Protein AF-A0A2U1KHR1-F1 (afdb_monomer_lite)

pLDDT: mean 80.48, std 13.9, range [42.19, 97.5]

Radius of gyration: 18.83 Å; chains: 1; bounding box: 41×24×47 Å

InterPro domains:
  IPR042099 ANL, N-terminal domain [G3DSA:3.40.50.12780] (56-114)
  IPR060614 Probable acyl-activating enzyme 17/18-like [PTHR44378] (57-114)

Structure (mmCIF, N/CA/C/O backbone):
data_AF-A0A2U1KHR1-F1
#
_entry.id   AF-A0A2U1KHR1-F1
#
loop_
_atom_site.group_PDB
_atom_site.id
_atom_site.type_symbol
_atom_site.label_atom_id
_atom_site.label_alt_id
_atom_site.label_comp_id
_atom_site.label_asym_id
_atom_site.label_entity_id
_atom_site.label_seq_id
_atom_site.pdbx_PDB_ins_code
_atom_site.Cartn_x
_atom_site.Cartn_y
_atom_site.Cartn_z
_atom_site.occupancy
_atom_site.B_iso_or_equiv
_atom_site.auth_seq_id
_atom_site.auth_comp_id
_atom_site.auth_asym_id
_atom_site.auth_atom_id
_atom_site.pdbx_PDB_model_num
ATOM 1 N N . MET A 1 1 ? 28.208 7.051 4.917 1.00 50.72 1 MET A N 1
ATOM 2 C CA . MET A 1 1 ? 28.290 6.332 3.618 1.00 50.72 1 MET A CA 1
ATOM 3 C C . MET A 1 1 ? 26.946 5.795 3.082 1.00 50.72 1 MET A C 1
ATOM 5 O O . MET A 1 1 ? 26.811 5.712 1.869 1.00 50.72 1 MET A O 1
ATOM 9 N N . LYS A 1 2 ? 25.935 5.460 3.913 1.00 52.00 2 LYS A N 1
ATOM 10 C CA . LYS A 1 2 ? 24.593 5.031 3.432 1.00 52.00 2 LYS A CA 1
ATOM 11 C C . LYS A 1 2 ? 23.793 6.146 2.730 1.00 52.00 2 LYS A C 1
ATOM 13 O O . LYS A 1 2 ? 23.246 5.912 1.660 1.00 52.00 2 LYS A O 1
ATOM 18 N N . TRP A 1 3 ? 23.826 7.365 3.269 1.00 42.19 3 TRP A N 1
ATOM 19 C CA . TRP A 1 3 ? 23.074 8.521 2.758 1.00 42.19 3 TRP A CA 1
ATOM 20 C C . TRP A 1 3 ? 23.387 8.906 1.304 1.00 42.19 3 TRP A C 1
ATOM 22 O O . TRP A 1 3 ? 22.475 9.175 0.530 1.00 42.19 3 TRP A O 1
ATOM 32 N N . ALA A 1 4 ? 24.658 8.850 0.898 1.00 58.38 4 ALA A N 1
ATOM 33 C CA . ALA A 1 4 ? 25.062 9.166 -0.474 1.00 58.38 4 ALA A CA 1
ATOM 34 C C . ALA A 1 4 ? 24.523 8.151 -1.501 1.00 58.38 4 ALA A C 1
ATOM 36 O O . ALA A 1 4 ? 24.141 8.525 -2.606 1.00 58.38 4 ALA A O 1
ATOM 37 N N . LYS A 1 5 ? 24.438 6.866 -1.126 1.00 57.34 5 LYS A N 1
ATOM 38 C CA . LYS A 1 5 ? 23.880 5.815 -1.993 1.00 57.34 5 LYS A CA 1
ATOM 39 C C . LYS A 1 5 ? 22.368 5.960 -2.167 1.00 57.34 5 LYS A C 1
ATOM 41 O O . LYS A 1 5 ? 21.852 5.685 -3.245 1.00 57.34 5 LYS A O 1
ATOM 46 N N . GLU A 1 6 ? 21.670 6.383 -1.118 1.00 59.62 6 GLU A N 1
ATOM 47 C CA . GLU A 1 6 ? 20.222 6.606 -1.144 1.00 59.62 6 GLU A CA 1
ATOM 48 C C . GLU A 1 6 ? 19.855 7.821 -2.006 1.00 59.62 6 GLU A C 1
ATOM 50 O O . GLU A 1 6 ? 18.976 7.728 -2.863 1.00 59.62 6 GLU A O 1
ATOM 55 N N . GLN A 1 7 ? 20.603 8.919 -1.857 1.00 59.56 7 GLN A N 1
ATOM 56 C CA . GLN A 1 7 ? 20.471 10.111 -2.698 1.00 59.56 7 GLN A CA 1
ATOM 57 C C . GLN A 1 7 ? 20.764 9.802 -4.168 1.00 59.56 7 GLN A C 1
ATOM 59 O O . GLN A 1 7 ? 19.952 10.124 -5.029 1.00 59.56 7 GLN A O 1
ATOM 64 N N . ALA A 1 8 ? 21.842 9.064 -4.451 1.00 62.22 8 ALA A N 1
ATOM 65 C CA . ALA A 1 8 ? 22.163 8.626 -5.808 1.00 62.22 8 ALA A CA 1
ATOM 66 C C . ALA A 1 8 ? 21.092 7.704 -6.415 1.00 62.22 8 ALA A C 1
ATOM 68 O O . ALA A 1 8 ? 20.954 7.628 -7.629 1.00 62.22 8 ALA A O 1
ATOM 69 N N . LYS A 1 9 ? 20.321 6.971 -5.603 1.00 61.00 9 LYS A N 1
ATOM 70 C CA . LYS A 1 9 ? 19.216 6.145 -6.108 1.00 61.00 9 LYS A CA 1
ATOM 71 C C . LYS A 1 9 ? 17.980 6.984 -6.427 1.00 61.00 9 LYS A C 1
ATOM 73 O O . LYS A 1 9 ? 17.316 6.704 -7.419 1.00 61.00 9 LYS A O 1
ATOM 78 N N . ARG A 1 10 ? 17.682 7.995 -5.603 1.00 59.66 10 ARG A N 1
ATOM 79 C CA . ARG A 1 10 ? 16.566 8.927 -5.821 1.00 59.66 10 ARG A CA 1
ATOM 80 C C . ARG A 1 10 ? 16.816 9.850 -7.007 1.00 59.66 10 ARG A C 1
ATOM 82 O O . ARG A 1 10 ? 15.927 9.966 -7.843 1.00 59.66 10 ARG A O 1
ATOM 89 N N . SER A 1 11 ? 18.016 10.424 -7.124 1.00 64.38 11 SER A N 1
ATOM 90 C CA . SER A 1 11 ? 18.374 11.277 -8.264 1.00 64.38 11 SER A CA 1
ATOM 91 C C . SER A 1 11 ? 18.210 10.520 -9.578 1.00 64.38 11 SER A C 1
ATOM 93 O O . SER A 1 11 ? 17.547 11.003 -10.476 1.00 64.38 11 SER A O 1
ATOM 95 N N . ARG A 1 12 ? 18.631 9.250 -9.634 1.00 66.31 12 ARG A N 1
ATOM 96 C CA . ARG A 1 12 ? 18.463 8.399 -10.821 1.00 66.31 12 ARG A CA 1
ATOM 97 C C . ARG A 1 12 ? 17.016 8.187 -11.260 1.00 66.31 12 ARG A C 1
ATOM 99 O O . ARG A 1 12 ? 16.800 7.951 -12.439 1.00 66.31 12 ARG A O 1
ATOM 106 N N . VAL A 1 13 ? 16.044 8.213 -10.347 1.00 62.19 13 VAL A N 1
ATOM 107 C CA . VAL A 1 13 ? 14.619 8.118 -10.716 1.00 62.19 13 VAL A CA 1
ATOM 108 C C . VAL A 1 13 ? 14.140 9.431 -11.333 1.00 62.19 13 VAL A C 1
ATOM 110 O O . VAL A 1 13 ? 13.388 9.407 -12.302 1.00 62.19 13 VAL A O 1
ATOM 113 N N . VAL A 1 14 ? 14.606 10.560 -10.796 1.00 67.25 14 VAL A N 1
ATOM 114 C CA . VAL A 1 14 ? 14.302 11.904 -11.305 1.00 67.25 14 VAL A CA 1
ATOM 115 C C . VAL A 1 14 ? 14.966 12.128 -12.671 1.00 67.25 14 VAL A C 1
ATOM 117 O O . VAL A 1 14 ? 14.299 12.524 -13.622 1.00 67.25 14 VAL A O 1
ATOM 120 N N . ASP A 1 15 ? 16.245 11.773 -12.795 1.00 69.94 15 ASP A N 1
ATOM 121 C CA . ASP A 1 15 ? 17.054 11.924 -14.009 1.00 69.94 15 ASP A CA 1
ATOM 122 C C . ASP A 1 15 ? 16.598 10.989 -15.139 1.00 69.94 15 ASP A C 1
ATOM 124 O O . ASP A 1 15 ? 16.792 11.288 -16.314 1.00 69.94 15 ASP A O 1
ATOM 128 N N . ALA A 1 16 ? 15.974 9.854 -14.804 1.00 68.06 16 ALA A N 1
ATOM 129 C CA . ALA A 1 16 ? 15.480 8.893 -15.788 1.00 68.06 16 ALA A CA 1
ATOM 130 C C . ALA A 1 16 ? 14.244 9.375 -16.565 1.00 68.06 16 ALA A C 1
ATOM 132 O O . ALA A 1 16 ? 13.800 8.640 -17.447 1.00 68.06 16 ALA A O 1
ATOM 133 N N . GLN A 1 17 ? 13.681 10.550 -16.235 1.00 71.19 17 GLN A N 1
ATOM 134 C CA . GLN A 1 17 ? 12.472 11.100 -16.864 1.00 71.19 17 GLN A CA 1
ATOM 135 C C . GLN A 1 17 ? 11.395 10.020 -17.042 1.00 71.19 17 GLN A C 1
ATOM 137 O O . GLN A 1 17 ? 10.926 9.743 -18.148 1.00 71.19 17 GLN A O 1
ATOM 142 N N . SER A 1 18 ? 11.075 9.334 -15.939 1.00 70.31 18 SER A N 1
ATOM 143 C CA . SER A 1 18 ? 10.157 8.198 -15.969 1.00 70.31 18 SER A CA 1
ATOM 144 C C . SER A 1 18 ? 8.817 8.609 -16.593 1.00 70.31 18 SER A C 1
ATOM 146 O O . SER A 1 18 ? 8.296 9.668 -16.238 1.00 70.31 18 SER A O 1
ATOM 148 N N . PRO A 1 19 ? 8.231 7.776 -17.474 1.00 77.75 19 PRO A N 1
ATOM 149 C CA . PRO A 1 19 ? 6.904 8.031 -18.020 1.00 77.75 19 PRO A CA 1
ATOM 150 C C . PRO A 1 19 ? 5.880 8.137 -16.886 1.00 77.75 19 PRO A C 1
ATOM 152 O O . PRO A 1 19 ? 5.993 7.440 -15.871 1.00 77.75 19 PRO A O 1
ATOM 1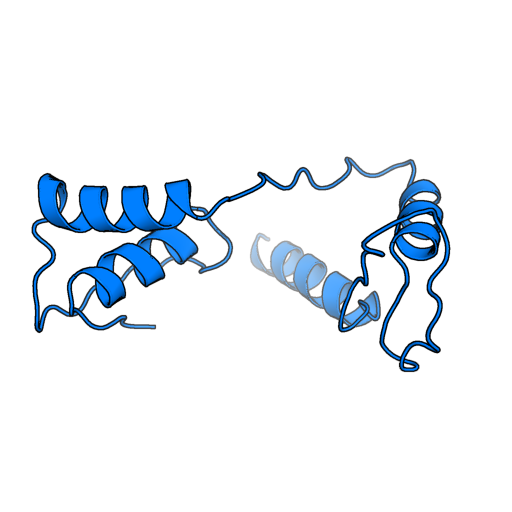55 N N . LEU A 1 20 ? 4.877 8.990 -17.077 1.00 82.19 20 LEU A N 1
ATOM 156 C CA . LEU A 1 20 ? 3.814 9.218 -16.101 1.00 82.19 20 LEU A CA 1
ATOM 157 C C . LEU A 1 20 ? 2.904 7.989 -15.984 1.00 82.19 20 LEU A C 1
ATOM 159 O O . LEU A 1 20 ? 2.534 7.591 -14.879 1.00 82.19 20 LEU A O 1
ATOM 163 N N . ALA A 1 21 ? 2.594 7.356 -17.116 1.00 83.00 21 ALA A N 1
ATOM 164 C CA . ALA A 1 21 ? 1.889 6.085 -17.172 1.00 83.00 21 ALA A CA 1
ATOM 165 C C . ALA A 1 21 ? 2.506 5.143 -18.216 1.00 83.00 21 ALA A C 1
ATOM 167 O O . ALA A 1 21 ? 2.937 5.556 -19.294 1.00 83.00 21 ALA A O 1
ATOM 168 N N . ILE A 1 22 ? 2.507 3.846 -17.894 1.00 84.12 22 ILE A N 1
ATOM 169 C CA . ILE A 1 22 ? 2.792 2.772 -18.850 1.00 84.12 22 ILE A CA 1
ATOM 170 C C . ILE A 1 22 ? 1.447 2.206 -19.295 1.00 84.12 22 ILE A C 1
ATOM 172 O O . ILE A 1 22 ? 0.717 1.626 -18.489 1.00 84.12 22 ILE A O 1
ATOM 176 N N . VAL A 1 23 ? 1.113 2.370 -20.572 1.00 83.12 23 VAL A N 1
ATOM 177 C CA . VAL A 1 23 ? -0.193 1.977 -21.107 1.00 83.12 23 VAL A CA 1
ATOM 178 C C . VAL A 1 23 ? -0.135 0.555 -21.659 1.00 83.12 23 VAL A C 1
ATOM 180 O O . VAL A 1 23 ? 0.712 0.218 -22.492 1.00 83.12 23 VAL A O 1
ATOM 183 N N . ILE A 1 24 ? -1.055 -0.289 -21.185 1.00 83.44 24 ILE A N 1
ATOM 184 C CA . ILE A 1 24 ? -1.169 -1.696 -21.577 1.00 83.44 24 ILE A CA 1
ATOM 185 C C . ILE A 1 24 ? -2.429 -1.856 -22.442 1.00 83.44 24 ILE A C 1
ATOM 187 O O . ILE A 1 24 ? -3.531 -1.661 -21.925 1.00 83.44 24 ILE A O 1
ATOM 191 N N . PRO A 1 25 ? -2.300 -2.198 -23.738 1.00 75.50 25 PRO A N 1
ATOM 192 C CA . PRO A 1 25 ? -3.458 -2.433 -24.594 1.00 75.50 25 PRO A CA 1
ATOM 193 C C . PRO A 1 25 ? -4.242 -3.670 -24.128 1.00 75.50 25 PRO A C 1
ATOM 195 O O . PRO A 1 25 ? -3.662 -4.646 -23.650 1.00 75.50 25 PRO A O 1
ATOM 198 N N . THR A 1 26 ? -5.569 -3.623 -24.263 1.00 69.69 26 THR A N 1
ATOM 199 C CA . THR A 1 26 ? -6.487 -4.685 -23.814 1.00 69.69 26 THR A CA 1
ATOM 200 C C . THR A 1 26 ? -6.561 -5.871 -24.781 1.00 69.69 26 THR A C 1
ATOM 202 O O . THR A 1 26 ? -6.890 -6.975 -24.347 1.00 69.69 26 THR A O 1
ATOM 205 N N . ARG A 1 27 ? -6.244 -5.669 -26.070 1.00 64.31 27 ARG A N 1
ATOM 206 C CA . ARG A 1 27 ? -6.120 -6.692 -27.129 1.00 64.31 27 ARG A CA 1
ATOM 207 C C . ARG A 1 27 ? -5.039 -6.278 -28.132 1.00 64.31 27 ARG A C 1
ATOM 209 O O . ARG A 1 27 ? -4.803 -5.085 -28.264 1.00 64.31 27 ARG A O 1
ATOM 216 N N . ASP A 1 28 ? -4.402 -7.276 -28.753 1.00 56.50 28 ASP A N 1
ATOM 217 C CA . ASP A 1 28 ? -3.377 -7.214 -29.810 1.00 56.50 28 ASP A CA 1
ATOM 218 C C . ASP A 1 28 ? -2.538 -5.934 -29.869 1.00 56.50 28 ASP A C 1
ATOM 220 O O . ASP A 1 28 ? -2.974 -4.936 -30.410 1.00 56.50 28 ASP A O 1
ATOM 224 N N . SER A 1 29 ? -1.306 -6.035 -29.360 1.00 63.84 29 SER A N 1
ATOM 225 C CA . SER A 1 29 ? -0.051 -5.327 -29.690 1.00 63.84 29 SER A CA 1
ATOM 226 C C . SER A 1 29 ? -0.002 -3.802 -29.935 1.00 63.84 29 SER A C 1
ATOM 228 O O . SER A 1 29 ? 1.009 -3.192 -29.591 1.00 63.84 29 SER A O 1
ATOM 230 N N . TYR A 1 30 ? -1.023 -3.161 -30.499 1.00 65.88 30 TYR A N 1
ATOM 231 C CA . TYR A 1 30 ? -1.048 -1.763 -30.915 1.00 65.88 30 TYR A CA 1
ATOM 232 C C . TYR A 1 30 ? -2.063 -0.945 -30.108 1.00 65.88 30 TYR A C 1
ATOM 234 O O . TYR A 1 30 ? -3.178 -1.370 -29.809 1.00 65.88 30 TYR A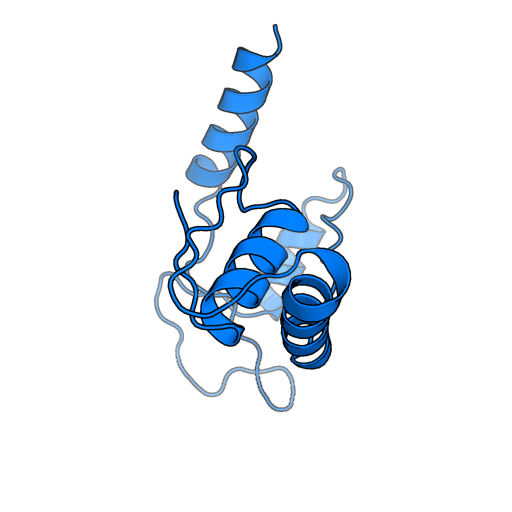 O 1
ATOM 242 N N . LEU A 1 31 ? -1.665 0.272 -29.738 1.00 69.88 31 LEU A N 1
ATOM 243 C CA . LEU A 1 31 ? -2.573 1.246 -29.144 1.00 69.88 31 LEU A CA 1
ATOM 244 C C . LEU A 1 31 ? -3.380 1.899 -30.266 1.00 69.88 31 LEU A C 1
ATOM 246 O O . LEU A 1 31 ? -2.814 2.524 -31.154 1.00 69.88 31 LEU A O 1
ATOM 250 N N . SER A 1 32 ? -4.707 1.779 -30.210 1.00 70.19 32 SER A N 1
ATOM 251 C CA . SER A 1 32 ? -5.609 2.446 -31.162 1.00 70.19 32 SER A CA 1
ATOM 252 C C . SER A 1 32 ? -5.771 3.952 -30.893 1.00 70.19 32 SER A C 1
ATOM 254 O O . SER A 1 32 ? -6.475 4.630 -31.637 1.00 70.19 32 SER A O 1
ATOM 256 N N . THR A 1 33 ? -5.169 4.475 -29.821 1.00 75.31 33 THR A N 1
ATOM 257 C CA . THR A 1 33 ? -5.268 5.881 -29.412 1.00 75.31 33 THR A CA 1
ATOM 258 C C . THR A 1 33 ? -3.890 6.521 -29.342 1.00 75.31 33 THR A C 1
ATOM 260 O O . THR A 1 33 ? -2.912 5.867 -28.973 1.00 75.31 33 THR A O 1
ATOM 263 N N . THR A 1 34 ? -3.827 7.817 -29.636 1.00 81.44 34 THR A N 1
ATOM 264 C CA . THR A 1 34 ? -2.629 8.629 -29.416 1.00 81.44 34 THR A CA 1
ATOM 265 C C . THR A 1 34 ? -2.380 8.775 -27.915 1.00 81.44 34 THR A C 1
ATOM 267 O O . THR A 1 34 ? -3.301 9.085 -27.155 1.00 81.44 34 THR A O 1
ATOM 270 N N . LEU A 1 35 ? -1.142 8.525 -27.487 1.00 81.69 35 LEU A N 1
ATOM 271 C CA . LEU A 1 35 ? -0.702 8.719 -26.106 1.00 81.69 35 LEU A CA 1
ATOM 272 C C . LEU A 1 35 ? -0.382 10.190 -25.831 1.00 81.69 35 LEU A C 1
ATOM 274 O O . LEU A 1 35 ? -0.038 10.942 -26.743 1.00 81.69 35 LEU A O 1
ATOM 278 N N . ARG A 1 36 ? -0.467 10.599 -24.562 1.00 84.50 36 ARG A N 1
ATOM 279 C CA . ARG A 1 36 ? 0.082 11.892 -24.134 1.00 84.50 36 ARG A CA 1
ATOM 280 C C . ARG A 1 36 ? 1.602 11.855 -24.264 1.00 84.50 36 ARG A C 1
ATOM 282 O O . ARG A 1 36 ? 2.204 10.795 -24.142 1.00 84.50 36 ARG A O 1
ATOM 289 N N . GLU A 1 37 ? 2.220 13.019 -24.433 1.00 81.69 37 GLU A N 1
ATOM 290 C CA . GLU A 1 37 ? 3.679 13.147 -24.583 1.00 81.69 37 GLU A CA 1
ATOM 291 C C . GLU A 1 37 ? 4.468 12.531 -23.409 1.00 81.69 37 GLU A C 1
ATOM 293 O O . GLU A 1 37 ? 5.569 12.022 -23.595 1.00 81.69 37 GLU A O 1
ATOM 298 N N . SER A 1 38 ? 3.884 12.515 -22.205 1.00 82.06 38 SER A N 1
ATOM 299 C CA . SER A 1 38 ? 4.485 11.934 -20.998 1.00 82.06 38 SER A CA 1
ATOM 300 C C . SER A 1 38 ? 4.180 10.446 -20.770 1.00 82.06 38 SER A C 1
ATOM 302 O O . SER A 1 38 ? 4.664 9.877 -19.789 1.00 82.06 38 SER A O 1
ATOM 304 N N . ASP A 1 39 ? 3.356 9.822 -21.612 1.00 84.94 39 ASP A N 1
ATOM 305 C CA . ASP A 1 39 ? 2.962 8.418 -21.484 1.00 84.94 39 ASP A CA 1
ATOM 306 C C . ASP A 1 39 ? 3.779 7.543 -22.442 1.00 84.94 39 ASP A C 1
ATOM 308 O O . ASP A 1 39 ? 4.248 7.992 -23.486 1.00 84.94 39 ASP A O 1
ATOM 312 N N . ILE A 1 40 ? 3.949 6.265 -22.103 1.00 85.88 40 ILE A N 1
ATOM 313 C CA . ILE A 1 40 ? 4.656 5.308 -22.960 1.00 85.88 40 ILE A CA 1
ATOM 314 C C . ILE A 1 40 ? 3.829 4.044 -23.168 1.00 85.88 40 ILE A C 1
ATOM 316 O O . ILE A 1 40 ? 3.139 3.569 -22.260 1.00 85.88 40 ILE A O 1
ATOM 320 N N . SER A 1 41 ? 3.925 3.455 -24.359 1.00 86.38 41 SER A N 1
ATOM 321 C CA . SER A 1 41 ? 3.351 2.138 -24.604 1.00 86.38 41 SER A CA 1
ATOM 322 C C . SER A 1 41 ? 4.166 1.051 -23.895 1.00 86.38 41 SER A C 1
ATOM 324 O O . SER A 1 41 ? 5.380 1.169 -23.702 1.00 86.38 41 SER A O 1
ATOM 326 N N . ARG A 1 42 ? 3.520 -0.061 -23.531 1.00 81.88 42 ARG A N 1
ATOM 327 C CA . ARG A 1 42 ? 4.224 -1.231 -22.983 1.00 81.88 42 ARG A CA 1
ATOM 328 C C . ARG A 1 42 ? 5.357 -1.717 -23.899 1.00 81.88 42 ARG A C 1
ATOM 330 O O . ARG A 1 42 ? 6.388 -2.136 -23.384 1.00 81.88 42 ARG A O 1
ATOM 337 N N . HIS A 1 43 ? 5.173 -1.690 -25.218 1.00 81.00 43 HIS A N 1
ATOM 338 C CA . HIS A 1 43 ? 6.179 -2.183 -26.164 1.00 81.00 43 HIS A CA 1
ATOM 339 C C . HIS A 1 43 ? 7.431 -1.307 -26.144 1.00 81.00 43 HIS A C 1
ATOM 341 O O . HIS A 1 43 ? 8.516 -1.826 -25.886 1.00 81.00 43 HIS A O 1
ATOM 347 N N . ASP A 1 44 ? 7.263 0.013 -26.251 1.00 83.56 44 ASP A N 1
ATOM 348 C CA . ASP A 1 44 ? 8.380 0.963 -26.204 1.00 83.56 44 ASP A CA 1
ATOM 349 C C . ASP A 1 44 ? 9.099 0.920 -24.850 1.00 83.56 44 ASP A C 1
ATOM 351 O O . ASP A 1 44 ? 10.326 1.015 -24.777 1.00 83.56 44 ASP A O 1
ATOM 355 N N . PHE A 1 45 ? 8.353 0.731 -23.756 1.00 82.06 45 PHE A N 1
ATOM 356 C CA . PHE A 1 45 ? 8.938 0.534 -22.432 1.00 82.06 45 PHE A CA 1
ATOM 357 C C . PHE A 1 45 ? 9.808 -0.728 -22.376 1.00 82.06 45 PHE A C 1
ATOM 359 O O . PHE A 1 45 ? 10.930 -0.677 -21.872 1.00 82.06 45 PHE A O 1
ATOM 366 N N . LEU A 1 46 ? 9.314 -1.856 -22.897 1.00 78.69 46 LEU A N 1
ATOM 367 C CA . LEU A 1 46 ? 10.063 -3.113 -22.922 1.00 78.69 46 LEU A CA 1
ATOM 368 C C . LEU A 1 46 ? 11.296 -3.024 -23.831 1.00 78.69 46 LEU A C 1
ATOM 370 O O . LEU A 1 46 ? 12.345 -3.557 -23.471 1.00 78.69 46 LEU A O 1
ATOM 374 N N . ASP A 1 47 ? 11.210 -2.316 -24.958 1.00 81.06 47 ASP A N 1
ATOM 375 C CA . ASP A 1 47 ? 12.361 -2.041 -25.823 1.00 81.06 47 ASP A CA 1
ATOM 376 C C . ASP A 1 47 ? 13.419 -1.180 -25.133 1.00 81.06 47 ASP A C 1
ATOM 378 O O . ASP A 1 47 ? 14.605 -1.515 -25.165 1.00 81.06 47 ASP A O 1
ATOM 382 N N . ARG A 1 48 ? 13.009 -0.127 -24.417 1.00 79.00 48 ARG A N 1
ATOM 383 C CA . ARG A 1 48 ? 13.928 0.658 -23.580 1.00 79.00 48 ARG A CA 1
ATOM 384 C C . ARG A 1 48 ? 14.568 -0.208 -22.500 1.00 79.00 48 ARG A C 1
ATOM 386 O O . ARG A 1 48 ? 15.784 -0.174 -22.348 1.00 79.00 48 ARG A O 1
ATOM 393 N N . ALA A 1 49 ? 13.779 -1.013 -21.789 1.00 70.81 49 ALA A N 1
ATOM 394 C CA . ALA A 1 49 ? 14.263 -1.889 -20.723 1.00 70.81 49 ALA A CA 1
ATOM 395 C C . ALA A 1 49 ? 15.306 -2.901 -21.226 1.00 70.81 49 ALA A C 1
ATOM 397 O O . ALA A 1 49 ? 16.337 -3.089 -20.578 1.00 70.81 49 ALA A O 1
ATOM 398 N N . ARG A 1 50 ? 15.095 -3.485 -22.415 1.00 71.38 50 ARG A N 1
ATOM 399 C CA . ARG A 1 50 ? 16.045 -4.405 -23.065 1.00 71.38 50 ARG A CA 1
ATOM 400 C C . ARG A 1 50 ? 17.425 -3.782 -23.293 1.00 71.38 50 ARG A C 1
ATOM 402 O O . ARG A 1 50 ? 18.426 -4.494 -23.205 1.00 71.38 50 ARG A O 1
ATOM 409 N N . ASN A 1 51 ? 17.502 -2.475 -23.544 1.00 72.75 51 ASN A N 1
ATOM 410 C CA . ASN A 1 51 ? 18.773 -1.773 -23.750 1.00 72.75 51 ASN A CA 1
ATOM 411 C C . ASN A 1 51 ? 19.590 -1.594 -22.454 1.00 72.75 51 ASN A C 1
ATOM 413 O O . ASN A 1 51 ? 20.794 -1.358 -22.516 1.00 72.75 51 ASN A O 1
ATOM 417 N N . TYR A 1 52 ? 18.997 -1.807 -21.273 1.00 65.62 52 TYR A N 1
ATOM 418 C CA . TYR A 1 52 ? 19.686 -1.756 -19.975 1.00 65.62 52 TYR A CA 1
ATOM 419 C C . TYR A 1 52 ? 20.243 -3.122 -19.521 1.00 65.62 52 TYR A C 1
ATOM 421 O O . TYR A 1 52 ? 20.313 -3.399 -18.322 1.00 65.62 52 TYR A O 1
ATOM 429 N N . ARG A 1 53 ? 20.695 -3.958 -20.471 1.00 55.00 53 ARG A N 1
ATOM 430 C CA . ARG A 1 53 ? 21.137 -5.371 -20.334 1.00 55.00 53 ARG A CA 1
ATOM 431 C C . ARG A 1 53 ? 22.125 -5.715 -19.201 1.00 55.00 53 ARG A C 1
ATOM 433 O O . ARG A 1 53 ? 22.324 -6.892 -18.925 1.00 55.00 53 ARG A O 1
ATOM 440 N N . ASN A 1 54 ? 22.730 -4.726 -18.540 1.00 59.12 54 ASN A N 1
ATOM 441 C CA . ASN A 1 54 ? 23.674 -4.915 -17.431 1.00 59.12 54 ASN A CA 1
ATOM 442 C C . ASN A 1 54 ? 23.054 -4.764 -16.027 1.00 59.12 54 ASN A C 1
ATOM 444 O O . ASN A 1 54 ? 23.764 -4.889 -15.029 1.00 59.12 54 ASN A O 1
ATOM 448 N N . TYR A 1 55 ? 21.750 -4.501 -15.913 1.00 56.31 55 TYR A N 1
ATOM 449 C CA . TYR A 1 55 ? 21.061 -4.389 -14.627 1.00 56.31 55 TYR A CA 1
ATOM 450 C C . TYR A 1 55 ? 20.097 -5.556 -14.414 1.00 56.31 55 TYR A C 1
ATOM 452 O O . TYR A 1 55 ? 19.371 -5.949 -15.321 1.00 56.31 55 TYR A O 1
ATOM 460 N N . LYS A 1 56 ? 20.061 -6.104 -13.188 1.00 60.41 56 LYS A N 1
ATOM 461 C CA . LYS A 1 56 ? 18.990 -7.032 -12.800 1.00 60.41 56 LYS A CA 1
ATOM 462 C C . LYS A 1 56 ? 17.660 -6.304 -12.958 1.00 60.41 56 LYS A C 1
ATOM 464 O O . LYS A 1 56 ? 17.428 -5.313 -12.265 1.00 60.41 56 LYS A O 1
ATOM 469 N N . GLU A 1 57 ? 16.817 -6.812 -13.850 1.00 59.47 57 GLU A N 1
ATOM 470 C CA . GLU A 1 57 ? 15.466 -6.300 -14.044 1.00 59.47 57 GLU A CA 1
ATOM 471 C C . GLU A 1 57 ? 14.740 -6.249 -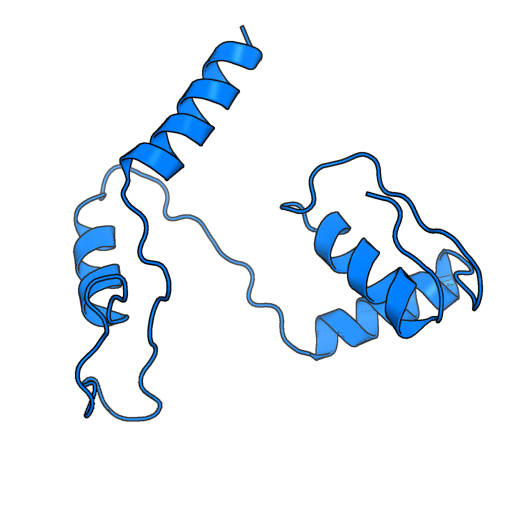12.688 1.00 59.47 57 GLU A C 1
ATOM 473 O O . GLU A 1 57 ? 14.774 -7.232 -11.930 1.00 59.47 57 GLU A O 1
ATOM 478 N N . PRO A 1 58 ? 14.125 -5.109 -12.327 1.00 58.84 58 PRO A N 1
ATOM 479 C CA . PRO A 1 58 ? 13.353 -5.016 -11.101 1.00 58.84 58 PRO A CA 1
ATOM 480 C C . PRO A 1 58 ? 12.183 -6.000 -11.182 1.00 58.84 58 PRO A C 1
ATOM 482 O O . PRO A 1 58 ? 11.287 -5.863 -12.011 1.00 58.84 58 PRO A O 1
ATOM 485 N N . LYS A 1 59 ? 12.188 -7.011 -10.309 1.00 66.38 59 LYS A N 1
ATOM 486 C CA . LYS A 1 59 ? 11.090 -7.974 -10.218 1.00 66.38 59 LYS A CA 1
ATOM 487 C C . LYS A 1 59 ? 9.929 -7.339 -9.458 1.00 66.38 59 LYS A C 1
ATOM 489 O O . LYS A 1 59 ? 10.028 -7.111 -8.253 1.00 66.38 59 LYS A O 1
ATOM 494 N N . GLY A 1 60 ? 8.838 -7.051 -10.161 1.00 76.25 60 GLY A N 1
ATOM 495 C CA . GLY A 1 60 ? 7.562 -6.692 -9.547 1.00 76.25 60 GLY A CA 1
ATOM 496 C C . GLY A 1 60 ? 6.823 -7.946 -9.084 1.00 76.25 60 GLY A C 1
ATOM 497 O O . GLY A 1 60 ? 6.756 -8.928 -9.819 1.00 76.25 60 GLY A O 1
ATOM 498 N N . ILE A 1 61 ? 6.263 -7.920 -7.876 1.00 77.50 61 ILE A N 1
ATOM 499 C CA . ILE A 1 61 ? 5.316 -8.951 -7.437 1.00 77.50 61 ILE A CA 1
ATOM 500 C C . ILE A 1 61 ? 3.927 -8.475 -7.875 1.00 77.50 61 ILE A C 1
ATOM 502 O O . ILE A 1 61 ? 3.515 -7.402 -7.426 1.00 77.50 61 ILE A O 1
ATOM 506 N N . PRO A 1 62 ? 3.207 -9.212 -8.739 1.00 78.00 62 PRO A N 1
ATOM 507 C CA . PRO A 1 62 ? 1.848 -8.845 -9.107 1.00 78.00 62 PRO A CA 1
ATOM 508 C C . PRO A 1 62 ? 0.938 -8.998 -7.886 1.00 78.00 62 PRO A C 1
ATOM 510 O O . PRO A 1 62 ? 0.890 -10.056 -7.262 1.00 78.00 62 PRO A O 1
ATOM 513 N N . TRP A 1 63 ? 0.242 -7.924 -7.528 1.00 76.38 63 TRP A N 1
ATOM 514 C CA . TRP A 1 63 ? -0.761 -7.920 -6.467 1.00 76.38 63 TRP A CA 1
ATOM 515 C C . TRP A 1 63 ? -2.134 -7.812 -7.116 1.00 76.38 63 TRP A C 1
ATOM 517 O O . TRP A 1 63 ? -2.393 -6.890 -7.885 1.00 76.38 63 TRP A O 1
ATOM 527 N N . THR A 1 64 ? -2.999 -8.779 -6.830 1.00 89.19 64 THR A N 1
ATOM 528 C CA . THR A 1 64 ? -4.406 -8.767 -7.250 1.00 89.19 64 THR A CA 1
ATOM 529 C C . THR A 1 64 ? -5.289 -8.315 -6.089 1.00 89.19 64 THR A C 1
ATOM 531 O O . THR A 1 64 ? -4.825 -8.224 -4.951 1.00 89.19 64 THR A O 1
ATOM 534 N N . LEU A 1 65 ? -6.583 -8.097 -6.335 1.00 89.94 65 LEU A N 1
ATOM 535 C CA . LEU A 1 65 ? -7.553 -7.745 -5.284 1.00 89.94 65 LEU A CA 1
ATOM 536 C C . LEU A 1 65 ? -7.571 -8.745 -4.109 1.00 89.94 65 LEU A C 1
ATOM 538 O O . LEU A 1 65 ? -7.858 -8.368 -2.982 1.00 89.94 65 LEU A O 1
ATOM 542 N N . ALA A 1 66 ? -7.188 -10.009 -4.317 1.00 92.12 66 ALA A N 1
ATOM 543 C CA . ALA A 1 66 ? -7.087 -10.980 -3.223 1.00 92.12 66 ALA A CA 1
ATOM 544 C C . ALA A 1 66 ? -6.093 -10.541 -2.130 1.00 92.12 66 ALA A C 1
ATOM 546 O O . ALA A 1 66 ? -6.324 -10.759 -0.943 1.00 92.12 66 ALA A O 1
ATOM 547 N N . THR A 1 67 ? -4.998 -9.883 -2.518 1.00 90.44 67 THR A N 1
ATOM 548 C CA . THR A 1 67 ? -3.979 -9.413 -1.568 1.00 90.44 67 THR A CA 1
ATOM 549 C C . THR A 1 67 ? -4.471 -8.265 -0.689 1.00 90.44 67 THR A C 1
ATOM 551 O O . THR A 1 67 ? -4.047 -8.166 0.459 1.00 90.44 67 THR A O 1
ATOM 554 N N . THR A 1 68 ? -5.399 -7.439 -1.182 1.00 92.38 68 THR A N 1
ATOM 555 C CA . THR A 1 68 ? -5.967 -6.328 -0.407 1.00 92.38 68 THR A CA 1
ATOM 556 C C . THR A 1 68 ? -6.931 -6.847 0.654 1.00 92.38 68 THR A C 1
ATOM 558 O O . THR A 1 68 ? -6.830 -6.452 1.811 1.00 92.38 68 THR A O 1
ATOM 561 N N . TYR A 1 69 ? -7.797 -7.801 0.293 1.00 95.88 69 TYR A N 1
ATOM 562 C CA . TYR A 1 69 ? -8.683 -8.467 1.253 1.00 95.88 69 TYR A CA 1
ATOM 563 C C . TYR A 1 69 ? -7.9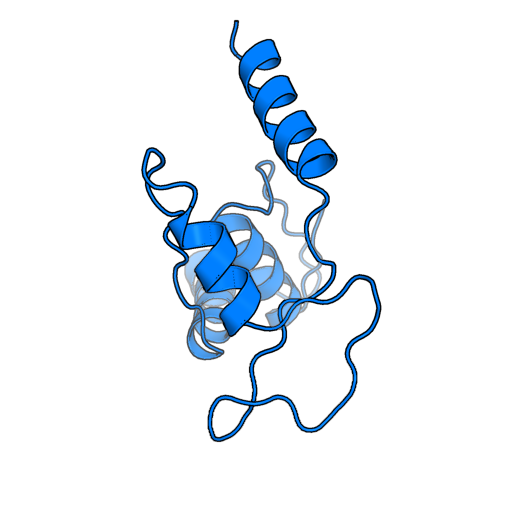05 -9.251 2.300 1.00 95.88 69 TYR A C 1
ATOM 565 O O . TYR A 1 69 ? -8.222 -9.168 3.484 1.00 95.88 69 TYR A O 1
ATOM 573 N N . LYS A 1 70 ? -6.851 -9.961 1.882 1.00 94.88 70 LYS A N 1
ATOM 574 C CA . LYS A 1 70 ? -5.968 -10.646 2.821 1.00 94.88 70 LYS A CA 1
ATOM 575 C C . LYS A 1 70 ? -5.328 -9.664 3.803 1.00 94.88 70 LYS A C 1
ATOM 577 O O . LYS A 1 70 ? -5.348 -9.932 4.991 1.00 94.88 70 LYS A O 1
ATOM 582 N N . ALA A 1 71 ? -4.812 -8.526 3.338 1.00 94.94 71 ALA A N 1
ATOM 583 C CA . ALA A 1 71 ? -4.228 -7.521 4.227 1.00 94.94 71 ALA A CA 1
ATOM 584 C C . ALA A 1 71 ? -5.244 -6.967 5.244 1.00 94.94 71 ALA A C 1
ATOM 586 O O . ALA A 1 71 ? -4.902 -6.817 6.413 1.00 94.94 71 ALA A O 1
ATOM 587 N N . GLY A 1 72 ? -6.489 -6.722 4.816 1.00 96.00 72 GLY A N 1
ATOM 588 C CA . GLY A 1 72 ? -7.592 -6.344 5.707 1.00 96.00 72 GLY A CA 1
ATOM 589 C C . GLY A 1 72 ? -7.873 -7.402 6.778 1.00 96.00 72 GLY A C 1
ATOM 590 O O . GLY A 1 72 ? -7.870 -7.085 7.967 1.00 96.00 72 GLY A O 1
ATOM 591 N N . ALA A 1 73 ? -8.032 -8.663 6.361 1.00 96.75 73 ALA A N 1
ATOM 592 C CA . ALA A 1 73 ? -8.259 -9.792 7.264 1.00 96.75 73 ALA A CA 1
ATOM 593 C C . ALA A 1 73 ? -7.076 -10.028 8.215 1.00 96.75 73 ALA A C 1
ATOM 595 O O . ALA A 1 73 ? -7.284 -10.286 9.395 1.00 96.75 73 ALA A O 1
ATOM 596 N N . ASP A 1 74 ? -5.839 -9.899 7.732 1.00 96.06 74 ASP A N 1
ATOM 597 C CA . ASP A 1 74 ? -4.640 -10.008 8.560 1.00 96.06 74 ASP A CA 1
ATOM 598 C C . ASP A 1 74 ? -4.631 -8.909 9.637 1.00 96.06 74 ASP A C 1
ATOM 600 O O . ASP A 1 74 ? -4.357 -9.202 10.799 1.00 96.06 74 ASP A O 1
ATOM 604 N N . GLY A 1 75 ? -4.984 -7.670 9.269 1.00 96.06 75 GLY A N 1
ATOM 605 C CA . GLY A 1 75 ? -5.114 -6.544 10.197 1.00 96.06 75 GLY A CA 1
ATOM 606 C C . GLY A 1 75 ? -6.185 -6.755 11.265 1.00 96.06 75 GLY A C 1
ATOM 607 O O . GLY A 1 75 ? -5.923 -6.522 12.439 1.00 96.06 75 GLY A O 1
ATOM 608 N N . TRP A 1 76 ? -7.355 -7.256 10.876 1.00 96.50 76 TRP A N 1
ATOM 609 C CA . TRP A 1 76 ? -8.457 -7.508 11.804 1.00 96.50 76 TRP A CA 1
ATOM 610 C C . TRP A 1 76 ? -8.164 -8.702 12.725 1.00 96.50 76 TRP A C 1
ATOM 612 O O . TRP A 1 76 ? -8.207 -8.576 13.940 1.00 96.50 76 TRP A O 1
ATOM 622 N N . CYS A 1 77 ? -7.787 -9.857 12.163 1.00 96.81 77 CYS A N 1
ATOM 623 C CA . CYS A 1 77 ? -7.616 -11.097 12.927 1.00 96.81 77 CYS A CA 1
ATOM 624 C C . CYS A 1 77 ? -6.349 -11.132 13.794 1.00 96.81 77 CYS A C 1
ATOM 626 O O . CYS A 1 77 ? -6.352 -11.792 14.830 1.00 96.81 77 CYS A O 1
ATOM 628 N N . HIS A 1 78 ? -5.242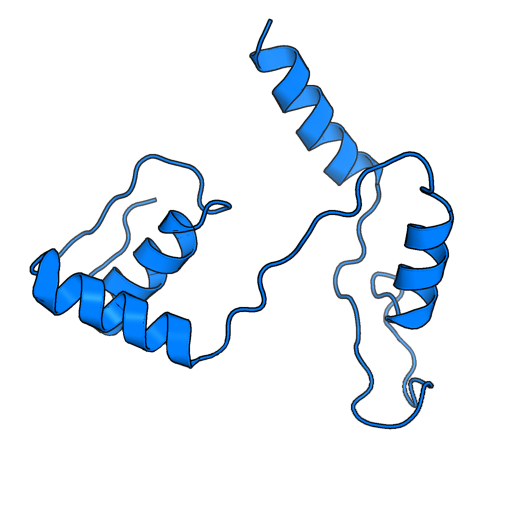 -10.529 13.344 1.00 95.56 78 HIS A N 1
ATOM 629 C CA . HIS A 1 78 ? -3.932 -10.710 13.993 1.00 95.56 78 HIS A CA 1
ATOM 630 C C . HIS A 1 78 ? -3.406 -9.452 14.682 1.00 95.56 78 HIS A C 1
ATOM 632 O O . HIS A 1 78 ? -2.512 -9.558 15.518 1.00 95.56 78 HIS A O 1
ATOM 638 N N . MET A 1 79 ? -3.910 -8.277 14.307 1.00 94.00 79 MET A N 1
ATOM 639 C CA . MET A 1 79 ? -3.463 -6.986 14.838 1.00 94.00 79 MET A CA 1
ATOM 640 C C . MET A 1 79 ? -4.604 -6.202 15.499 1.00 94.00 79 MET A C 1
ATOM 642 O O . MET A 1 79 ? -4.358 -5.087 15.946 1.00 94.00 79 MET A O 1
ATOM 646 N N . ASP A 1 80 ? -5.809 -6.787 15.560 1.00 96.00 80 ASP A N 1
ATOM 647 C CA . ASP A 1 80 ? -6.997 -6.230 16.218 1.00 96.00 80 ASP A CA 1
ATOM 648 C C . ASP A 1 80 ? -7.349 -4.814 15.735 1.00 96.00 80 ASP A C 1
ATOM 650 O O . ASP A 1 80 ? -7.740 -3.947 16.508 1.00 96.00 80 ASP A O 1
ATOM 654 N N . VAL A 1 81 ? -7.152 -4.548 14.438 1.00 97.12 81 VAL A N 1
ATOM 655 C CA . VAL A 1 81 ? -7.449 -3.233 13.857 1.00 97.12 81 VAL A CA 1
ATOM 656 C C . VAL A 1 81 ? -8.953 -3.091 13.656 1.00 97.12 81 VAL A C 1
ATOM 658 O O . VAL A 1 81 ? -9.565 -3.844 12.891 1.00 97.12 81 VAL A O 1
ATOM 661 N N . HIS A 1 82 ? -9.524 -2.069 14.278 1.00 96.50 82 HIS A N 1
ATOM 662 C CA . HIS A 1 82 ? -10.942 -1.759 14.284 1.00 96.50 82 HIS A CA 1
ATOM 663 C C . HIS A 1 82 ? -11.235 -0.307 13.885 1.00 96.50 82 HIS A C 1
ATOM 665 O O . HIS A 1 82 ? -10.361 0.511 13.587 1.00 96.50 82 HIS A O 1
ATOM 671 N N . ASN A 1 83 ? -12.531 0.001 13.823 1.00 97.50 83 ASN A N 1
ATOM 672 C CA . ASN A 1 83 ? -13.005 1.324 13.458 1.00 97.50 83 ASN A CA 1
ATOM 673 C C . ASN A 1 83 ? -12.535 2.369 14.478 1.00 97.50 83 ASN A C 1
ATOM 675 O O . ASN A 1 83 ? -12.720 2.191 15.680 1.00 97.50 83 ASN A O 1
ATOM 679 N N . GLY A 1 84 ? -11.970 3.468 13.980 1.00 95.06 84 GLY A N 1
ATOM 680 C CA . GLY A 1 84 ? -11.447 4.554 14.808 1.00 95.06 84 GLY A CA 1
ATOM 681 C C . GLY A 1 84 ? -9.976 4.402 15.199 1.00 95.06 84 GLY A C 1
ATOM 682 O O . GLY A 1 84 ? -9.385 5.381 15.656 1.00 95.06 84 GLY A O 1
ATOM 683 N N . ASP A 1 85 ? -9.358 3.244 14.957 1.00 96.75 85 ASP A N 1
ATOM 684 C CA . ASP A 1 85 ? -7.935 3.053 15.234 1.00 96.75 85 ASP A CA 1
ATOM 685 C C . ASP A 1 85 ? -7.056 3.847 14.272 1.00 96.75 85 ASP A C 1
ATOM 687 O O . ASP A 1 85 ? -7.385 4.040 13.100 1.00 96.75 85 ASP A O 1
ATOM 691 N N . ILE A 1 86 ? -5.895 4.283 14.758 1.00 96.25 86 ILE A N 1
ATOM 692 C CA . ILE A 1 86 ? -4.870 4.937 13.943 1.00 96.25 86 ILE A CA 1
ATOM 693 C C . ILE A 1 86 ? -3.681 3.992 13.844 1.00 96.25 86 ILE A C 1
ATOM 695 O O . ILE A 1 86 ? -2.967 3.763 14.820 1.00 96.25 86 ILE A O 1
ATOM 699 N N . VAL A 1 87 ? -3.444 3.461 12.649 1.00 95.25 87 VAL A N 1
ATOM 700 C CA . VAL A 1 87 ? -2.335 2.545 12.397 1.00 95.25 87 VAL A CA 1
ATOM 701 C C . VAL A 1 87 ? -1.178 3.332 11.795 1.00 95.25 87 VAL A C 1
ATOM 703 O O . VAL A 1 87 ? -1.330 4.058 10.809 1.00 95.25 87 VAL A O 1
ATOM 706 N N . ALA A 1 88 ? 0.000 3.169 12.386 1.00 92.94 88 ALA A N 1
ATOM 707 C CA . ALA A 1 88 ? 1.241 3.756 11.908 1.00 92.94 88 ALA A CA 1
ATOM 708 C C . ALA A 1 88 ? 2.250 2.646 11.623 1.00 92.94 88 ALA A C 1
ATOM 710 O O . ALA A 1 88 ? 2.431 1.737 12.435 1.00 92.94 88 ALA A O 1
ATOM 711 N N . TRP A 1 89 ? 2.959 2.743 10.499 1.00 88.50 89 TRP A N 1
ATOM 712 C CA . TRP A 1 89 ? 4.130 1.909 10.252 1.00 88.50 89 TRP A CA 1
ATOM 713 C C . TRP A 1 89 ? 5.305 2.803 9.841 1.00 88.50 89 TRP A C 1
ATOM 715 O O . TRP A 1 89 ? 5.297 3.331 8.732 1.00 88.50 89 TRP A O 1
ATOM 725 N N . PRO A 1 90 ? 6.329 2.989 10.695 1.00 82.44 90 PRO A N 1
ATOM 726 C CA . PRO A 1 90 ? 7.333 4.052 10.543 1.00 82.44 90 PRO A CA 1
ATOM 727 C C . PRO A 1 90 ? 8.390 3.781 9.455 1.00 82.44 90 PRO A C 1
ATOM 729 O O . PRO A 1 90 ? 9.474 4.363 9.470 1.00 82.44 90 PRO A O 1
ATOM 732 N N . THR A 1 91 ? 8.130 2.865 8.520 1.00 83.00 91 THR A N 1
ATOM 733 C CA . THR A 1 91 ? 9.049 2.534 7.421 1.00 83.00 91 THR A CA 1
ATOM 734 C C . THR A 1 91 ? 8.474 2.971 6.075 1.00 83.00 91 THR A C 1
ATOM 736 O O . THR A 1 91 ? 7.366 3.489 5.989 1.00 83.00 91 THR A O 1
ATOM 739 N N . ASN A 1 92 ? 9.248 2.833 4.992 1.00 80.81 92 ASN A N 1
ATOM 740 C CA . ASN A 1 92 ? 8.810 3.353 3.697 1.00 80.81 92 ASN A CA 1
ATOM 741 C C . ASN A 1 92 ? 7.548 2.638 3.162 1.00 80.81 92 ASN A C 1
ATOM 743 O O . ASN A 1 92 ? 7.397 1.421 3.282 1.00 80.81 92 ASN A O 1
ATOM 747 N N . LEU A 1 93 ? 6.689 3.395 2.471 1.00 84.00 93 LEU A N 1
ATOM 748 C CA . LEU A 1 93 ? 5.492 2.864 1.801 1.00 84.00 93 LEU A CA 1
ATOM 749 C C . LEU A 1 93 ? 5.807 1.942 0.608 1.00 84.00 93 LEU A C 1
ATOM 751 O O . LEU A 1 93 ? 4.937 1.222 0.122 1.00 84.00 93 LEU A O 1
ATOM 755 N N . GLY A 1 94 ? 7.044 1.973 0.104 1.00 80.88 94 GLY A N 1
ATOM 756 C CA . GLY A 1 94 ? 7.471 1.179 -1.050 1.00 80.88 94 GLY A CA 1
ATOM 757 C C . GLY A 1 94 ? 7.672 -0.308 -0.741 1.00 80.88 94 GLY A C 1
ATOM 758 O O . GLY A 1 94 ? 7.719 -1.127 -1.661 1.00 80.88 94 GLY A O 1
ATOM 759 N N . TRP A 1 95 ? 7.798 -0.667 0.537 1.00 82.00 95 TRP A N 1
ATOM 760 C CA . TRP A 1 95 ? 7.915 -2.043 1.004 1.00 82.00 95 TRP A CA 1
ATOM 761 C C . TRP A 1 95 ? 6.549 -2.714 1.148 1.00 82.00 95 TRP A C 1
ATOM 763 O O . TRP A 1 95 ? 5.503 -2.072 1.137 1.00 82.00 95 TRP A O 1
ATOM 773 N N . MET A 1 96 ? 6.563 -4.040 1.294 1.00 85.81 96 MET A N 1
ATOM 774 C CA . MET A 1 96 ? 5.355 -4.858 1.449 1.00 85.81 96 MET A CA 1
ATOM 775 C C . MET A 1 96 ? 4.402 -4.317 2.531 1.00 85.81 96 MET A C 1
ATOM 777 O O . MET A 1 96 ? 3.191 -4.302 2.317 1.00 85.81 96 MET A O 1
ATOM 781 N N . MET A 1 97 ? 4.954 -3.799 3.635 1.00 90.75 97 MET A N 1
ATOM 782 C CA . MET A 1 97 ? 4.167 -3.254 4.744 1.00 90.75 97 MET A CA 1
ATOM 783 C C . MET A 1 97 ? 3.444 -1.945 4.416 1.00 90.75 97 MET A C 1
ATOM 785 O O . MET A 1 97 ? 2.448 -1.654 5.060 1.00 90.75 97 MET A O 1
ATOM 789 N N . GLY A 1 98 ? 3.865 -1.181 3.403 1.00 91.44 98 GLY A N 1
ATOM 790 C CA . GLY A 1 98 ? 3.185 0.062 3.027 1.00 91.44 98 GLY A CA 1
ATOM 791 C C . GLY A 1 98 ? 1.796 -0.179 2.443 1.00 91.44 98 GLY A C 1
ATOM 792 O O . GLY A 1 98 ? 0.818 0.428 2.867 1.00 91.44 98 GLY A O 1
ATOM 793 N N . ARG A 1 99 ? 1.685 -1.130 1.506 1.00 89.50 99 ARG A N 1
ATOM 794 C CA . ARG A 1 99 ? 0.377 -1.563 0.987 1.00 89.50 99 ARG A CA 1
ATOM 795 C C . ARG A 1 99 ? -0.460 -2.232 2.072 1.00 89.50 99 ARG A C 1
ATOM 797 O O . ARG A 1 99 ? -1.647 -1.943 2.161 1.00 89.50 99 ARG A O 1
ATOM 804 N N . TRP A 1 100 ? 0.153 -3.090 2.895 1.00 93.94 100 TRP A N 1
ATOM 805 C CA . TRP A 1 100 ? -0.542 -3.709 4.025 1.00 93.94 100 TRP A CA 1
ATOM 806 C C . TRP A 1 100 ? -1.130 -2.650 4.964 1.00 93.94 100 TRP A C 1
ATOM 808 O O . TRP A 1 100 ? -2.320 -2.708 5.223 1.00 93.94 100 TRP A O 1
ATOM 818 N N . LEU A 1 101 ? -0.350 -1.639 5.365 1.00 94.75 101 LEU A N 1
ATOM 819 C CA . LEU A 1 101 ? -0.786 -0.534 6.226 1.00 94.75 101 LEU A CA 1
ATOM 820 C C . LEU A 1 101 ? -2.031 0.161 5.670 1.00 94.75 101 LEU A C 1
ATOM 822 O O . LEU A 1 101 ? -3.010 0.338 6.388 1.00 94.75 101 LEU A O 1
ATOM 826 N N . ILE A 1 102 ? -2.019 0.517 4.384 1.00 94.25 102 ILE A N 1
ATOM 827 C CA . ILE A 1 102 ? -3.150 1.197 3.741 1.00 94.25 102 ILE A CA 1
ATOM 828 C C . ILE A 1 102 ? -4.408 0.322 3.792 1.00 94.25 102 ILE A C 1
ATOM 830 O O . ILE A 1 102 ? -5.461 0.785 4.227 1.00 94.25 102 ILE A O 1
ATOM 834 N N . TYR A 1 103 ? -4.314 -0.943 3.371 1.00 95.12 103 TYR A N 1
ATOM 835 C CA . TYR A 1 103 ? -5.486 -1.819 3.296 1.00 95.12 103 TYR A CA 1
ATOM 836 C C . TYR A 1 103 ? -5.971 -2.290 4.670 1.00 95.12 103 TYR A C 1
ATOM 838 O O . TYR A 1 103 ? -7.172 -2.271 4.912 1.00 95.12 103 TYR A O 1
ATOM 846 N N . ALA A 1 104 ? -5.062 -2.666 5.570 1.00 95.94 104 ALA A N 1
ATOM 847 C CA . ALA A 1 104 ? -5.381 -3.103 6.926 1.00 95.94 104 ALA A CA 1
ATOM 848 C C . ALA A 1 104 ? -6.059 -1.999 7.743 1.00 95.94 104 ALA A C 1
ATOM 850 O O . ALA A 1 104 ? -6.959 -2.296 8.519 1.00 95.94 104 ALA A O 1
ATOM 851 N N . SER A 1 105 ? -5.677 -0.734 7.541 1.00 95.94 105 SER A N 1
ATOM 852 C CA . SER A 1 105 ? -6.314 0.390 8.236 1.00 95.94 105 SER A CA 1
ATOM 853 C C . SER A 1 105 ? -7.670 0.719 7.619 1.00 95.94 105 SER A C 1
ATOM 855 O O . SER A 1 105 ? -8.697 0.640 8.284 1.00 95.94 105 SER A O 1
ATOM 857 N N . LEU A 1 106 ? -7.693 1.043 6.321 1.00 96.25 106 LEU A N 1
ATOM 858 C CA . LEU A 1 106 ? -8.883 1.615 5.688 1.00 96.25 106 LEU A CA 1
ATOM 859 C C . LEU A 1 106 ? -10.031 0.610 5.557 1.00 96.25 106 LEU A C 1
ATOM 861 O O . LEU A 1 106 ? -11.186 0.989 5.735 1.00 96.25 106 LEU A O 1
ATOM 865 N N . LEU A 1 107 ? -9.744 -0.666 5.266 1.00 96.62 107 LEU A N 1
ATOM 866 C CA . LEU A 1 107 ? -10.799 -1.681 5.149 1.00 96.62 107 LEU A CA 1
ATOM 867 C C . LEU A 1 107 ? -11.451 -2.003 6.498 1.00 96.62 107 LEU A C 1
ATOM 869 O O . LEU A 1 107 ? -12.621 -2.371 6.518 1.00 96.62 107 LEU A O 1
ATOM 873 N N . ASN A 1 108 ? -10.721 -1.832 7.602 1.00 96.88 108 ASN A N 1
ATOM 874 C CA . ASN A 1 108 ? -11.233 -2.064 8.953 1.00 96.88 108 ASN A CA 1
ATOM 875 C C . ASN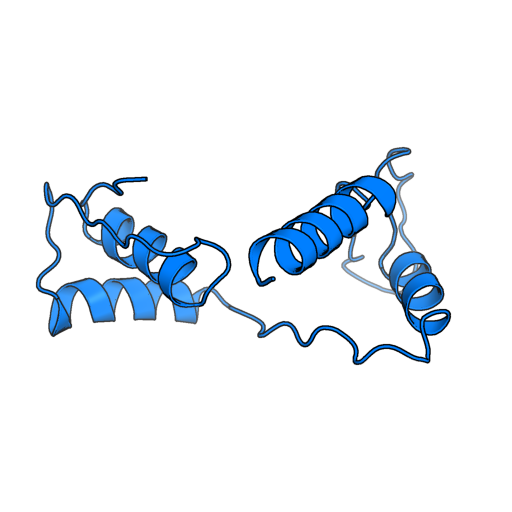 A 1 108 ? -11.837 -0.800 9.597 1.00 96.88 108 ASN A C 1
ATOM 877 O O . ASN A 1 108 ? -12.260 -0.834 10.750 1.00 96.88 108 ASN A O 1
ATOM 881 N N . GLY A 1 109 ? -11.925 0.312 8.857 1.00 95.62 109 GLY A N 1
ATOM 882 C CA . GLY A 1 109 ? -12.483 1.576 9.350 1.00 95.62 109 GLY A CA 1
ATOM 883 C C . GLY A 1 109 ? -11.525 2.399 10.217 1.00 95.62 109 GLY A C 1
ATOM 884 O O . GLY A 1 109 ? -11.965 3.333 10.886 1.00 95.62 109 GLY A O 1
ATOM 885 N N . GLY A 1 110 ? -10.239 2.055 10.223 1.00 95.38 110 GLY A N 1
ATOM 886 C CA . GLY A 1 110 ? -9.179 2.837 10.846 1.00 95.38 110 GLY A CA 1
ATOM 887 C C . GLY A 1 110 ? -8.616 3.919 9.917 1.00 95.38 110 GLY A C 1
ATOM 888 O O . GLY A 1 110 ? -8.961 4.027 8.738 1.00 95.38 110 GLY A O 1
ATOM 889 N N . SER A 1 111 ? -7.703 4.720 10.453 1.00 96.12 111 SER A N 1
ATOM 890 C CA . SER A 1 111 ? -6.960 5.772 9.758 1.00 96.12 111 SER A CA 1
ATOM 891 C C . SER A 1 111 ? -5.474 5.431 9.671 1.00 96.12 111 SER A C 1
ATOM 893 O O . SER A 1 111 ? -4.925 4.746 10.531 1.00 96.12 111 SER A O 1
ATOM 895 N N . VAL A 1 112 ? -4.806 5.931 8.632 1.00 94.88 112 VAL A N 1
ATOM 896 C CA . VAL A 1 112 ? -3.356 5.769 8.456 1.00 94.88 112 VAL A CA 1
ATOM 897 C C . VAL A 1 112 ? -2.636 7.007 8.986 1.00 94.88 112 VAL A C 1
ATOM 899 O O . VAL A 1 112 ? -2.973 8.123 8.591 1.00 94.88 112 VAL A O 1
ATOM 902 N N . ALA A 1 113 ? -1.614 6.812 9.818 1.00 92.19 113 ALA A N 1
ATOM 903 C CA . ALA A 1 113 ? -0.635 7.849 10.141 1.00 92.19 113 ALA A CA 1
ATOM 904 C C . ALA A 1 113 ? 0.576 7.750 9.197 1.00 92.19 113 ALA A C 1
ATOM 906 O O . ALA A 1 113 ? 1.154 6.670 9.036 1.00 92.19 113 ALA A O 1
ATOM 907 N N . LEU A 1 114 ? 0.930 8.879 8.571 1.00 84.31 114 LEU A N 1
ATOM 908 C CA . LEU A 1 114 ? 2.011 9.021 7.586 1.00 84.31 114 LEU A CA 1
ATOM 909 C C . LEU A 1 114 ? 3.167 9.869 8.117 1.00 84.31 114 LEU A C 1
ATOM 911 O O . LEU A 1 114 ? 2.891 10.837 8.859 1.00 84.31 114 LEU A O 1
#

Foldseek 3Di:
DVVVVVVVVVVCVVVVLQAPEEDEDPDDDDDPDDDDPRYHYPVVVVVVVVVPVVDDDDDDDDDDPVVLVVLLCCLCVPVVAAAAAEDEDPDDLVDPVVSSQVSNAVVRNHHYDD

Sequence (114 aa):
MKWAKEQAKRSRVVDAQSPLAIVIPTRDSYLSTTLRESDISRHDFLDRARNYRNYKEPKGIPWTLATTYKAGADGWCHMDVHNGDIVAWPTNLGWMMGRWLIYASLLNGGSVAL

Organism: Artemisia annua (NCBI:txid35608)

Secondary structure (DSSP, 8-state):
-HHHHHHHHHHHHHHTT--SEEE--SSSSS-SSPPPTTEEEHHHHHHHHHHTTTS----PPP--HHHHHHHHHHHHHHH---TT-EEE--S-TTSHHHHHHHHHHHTTT-EEE-